Protein AF-A0A932XR93-F1 (afdb_monomer_lite)

pLDDT: mean 81.47, std 12.15, range [37.72, 96.25]

Structure (mmCIF, N/CA/C/O backbone):
data_AF-A0A932XR93-F1
#
_entry.id   AF-A0A932XR93-F1
#
loop_
_atom_site.group_PDB
_atom_site.id
_atom_site.type_symbol
_atom_site.label_atom_id
_atom_site.label_alt_id
_atom_site.label_comp_id
_atom_site.label_asym_id
_atom_site.label_entity_id
_atom_site.label_seq_id
_atom_site.pdbx_PDB_ins_code
_atom_site.Cartn_x
_atom_site.Cartn_y
_atom_site.Cartn_z
_atom_site.occupancy
_atom_site.B_iso_or_equiv
_atom_site.auth_seq_id
_atom_site.auth_comp_id
_atom_site.auth_asym_id
_atom_site.auth_atom_id
_atom_site.pdbx_PDB_model_num
ATOM 1 N N . MET A 1 1 ? 31.363 -12.262 -26.956 1.00 37.72 1 MET A N 1
ATOM 2 C CA . MET A 1 1 ? 31.449 -10.804 -26.713 1.00 37.72 1 MET A CA 1
ATOM 3 C C . MET A 1 1 ? 30.507 -10.462 -25.568 1.00 37.72 1 MET A C 1
ATOM 5 O O . MET A 1 1 ? 29.320 -10.709 -25.713 1.00 37.72 1 MET A O 1
ATOM 9 N N . ARG A 1 2 ? 31.004 -9.974 -24.423 1.00 44.25 2 ARG A N 1
ATOM 10 C CA . ARG A 1 2 ? 30.132 -9.453 -23.354 1.00 44.25 2 ARG A CA 1
ATOM 11 C C . ARG A 1 2 ? 29.698 -8.043 -23.770 1.00 44.25 2 ARG A C 1
ATOM 13 O O . ARG A 1 2 ? 30.556 -7.167 -23.858 1.00 44.25 2 ARG A O 1
ATOM 20 N N . ARG A 1 3 ? 28.415 -7.839 -24.100 1.00 51.78 3 ARG A N 1
ATOM 21 C CA . ARG A 1 3 ? 27.861 -6.484 -24.265 1.00 51.78 3 ARG A CA 1
ATOM 22 C C . ARG A 1 3 ? 28.012 -5.776 -22.918 1.00 51.78 3 ARG A C 1
ATOM 24 O O . ARG A 1 3 ? 27.680 -6.362 -21.891 1.00 51.78 3 ARG A O 1
ATOM 31 N N . ARG A 1 4 ? 28.579 -4.566 -22.911 1.00 51.91 4 ARG A N 1
ATOM 32 C CA . ARG A 1 4 ? 28.524 -3.710 -21.720 1.00 51.91 4 ARG A CA 1
ATOM 33 C C . ARG A 1 4 ? 27.042 -3.447 -21.430 1.00 51.91 4 ARG A C 1
ATOM 35 O O . ARG A 1 4 ? 26.330 -3.175 -22.399 1.00 51.91 4 ARG A O 1
ATOM 42 N N . PRO A 1 5 ? 26.583 -3.569 -20.175 1.00 54.41 5 PRO A N 1
ATOM 43 C CA . PRO A 1 5 ? 25.228 -3.166 -19.838 1.00 54.41 5 PRO A CA 1
ATOM 44 C C . PRO A 1 5 ? 25.060 -1.699 -20.233 1.00 54.41 5 PRO A C 1
ATOM 46 O O . PRO A 1 5 ? 25.950 -0.876 -20.001 1.00 54.41 5 PRO A O 1
ATOM 49 N N . ASP A 1 6 ? 23.959 -1.406 -20.916 1.00 68.38 6 ASP A N 1
ATOM 50 C CA . ASP A 1 6 ? 23.572 -0.031 -21.186 1.00 68.38 6 ASP A CA 1
ATOM 51 C C . ASP A 1 6 ? 23.309 0.644 -19.832 1.00 68.38 6 ASP A C 1
ATOM 53 O O . ASP A 1 6 ? 22.585 0.098 -18.998 1.00 68.38 6 ASP A O 1
ATOM 57 N N . VAL A 1 7 ? 23.907 1.814 -19.598 1.00 65.75 7 VAL A N 1
ATOM 58 C CA . VAL A 1 7 ? 23.740 2.607 -18.365 1.00 65.75 7 VAL A CA 1
ATOM 59 C C . VAL A 1 7 ? 22.258 2.862 -18.075 1.00 65.75 7 VAL A C 1
ATOM 61 O O . VAL A 1 7 ? 21.850 2.997 -16.920 1.00 65.75 7 VAL A O 1
ATOM 64 N N . LEU A 1 8 ? 21.437 2.918 -19.124 1.00 69.38 8 LEU A N 1
ATOM 65 C CA . LEU A 1 8 ? 20.001 3.074 -18.996 1.00 69.38 8 LEU A CA 1
ATOM 66 C C . LEU A 1 8 ? 19.318 1.808 -18.436 1.00 69.38 8 LEU A C 1
ATOM 68 O O . LEU A 1 8 ? 18.429 1.934 -17.598 1.00 69.38 8 LEU A O 1
ATOM 72 N N . SER A 1 9 ? 19.778 0.607 -18.806 1.00 76.19 9 SER A N 1
ATOM 73 C CA . SER A 1 9 ? 19.289 -0.672 -18.255 1.00 76.19 9 SER A CA 1
ATOM 74 C C . SER A 1 9 ? 19.575 -0.786 -16.758 1.00 76.19 9 SER A C 1
ATOM 76 O O . SER A 1 9 ? 18.680 -1.085 -15.973 1.00 76.19 9 SER A O 1
ATOM 78 N N . GLU A 1 10 ? 20.797 -0.446 -16.339 1.00 80.56 10 GLU A N 1
ATOM 79 C CA . GLU A 1 10 ? 21.216 -0.493 -14.930 1.00 80.56 10 GLU A CA 1
ATOM 80 C C . GLU A 1 10 ? 20.390 0.460 -14.045 1.00 80.56 10 GLU A C 1
ATOM 82 O O . GLU A 1 10 ? 20.008 0.125 -12.919 1.00 80.56 10 GLU A O 1
ATOM 87 N N . LYS A 1 11 ? 20.052 1.648 -14.565 1.00 82.12 11 LYS A N 1
ATOM 88 C CA . LYS A 1 11 ? 19.187 2.610 -13.866 1.00 82.12 11 LYS A CA 1
ATOM 89 C C . LYS A 1 11 ? 17.769 2.079 -13.677 1.00 82.12 11 LYS A C 1
ATOM 91 O O . LYS A 1 11 ? 17.207 2.270 -12.599 1.00 82.12 11 LYS A O 1
ATOM 96 N N . VAL A 1 12 ? 17.195 1.415 -14.682 1.00 82.88 12 VAL A N 1
ATOM 97 C CA . VAL A 1 12 ? 15.847 0.844 -14.544 1.00 82.88 12 VAL A CA 1
ATOM 98 C C . VAL A 1 12 ? 15.842 -0.358 -13.611 1.00 82.88 12 VAL A C 1
ATOM 100 O O . VAL A 1 12 ? 14.956 -0.460 -12.767 1.00 82.88 12 VAL A O 1
ATOM 103 N N . GLU A 1 13 ? 16.845 -1.229 -13.680 1.00 85.31 13 GLU A N 1
ATOM 104 C CA . GLU A 1 13 ? 16.983 -2.329 -12.722 1.00 85.31 13 GLU A CA 1
ATOM 105 C C . GLU A 1 13 ? 17.088 -1.815 -11.282 1.00 85.31 13 GLU A C 1
ATOM 107 O O . GLU A 1 13 ? 16.423 -2.337 -10.388 1.00 85.31 13 GLU A O 1
ATOM 112 N N . THR A 1 14 ? 17.855 -0.744 -11.063 1.00 89.44 14 THR A N 1
ATOM 113 C CA . THR A 1 14 ? 17.972 -0.090 -9.752 1.00 89.44 14 THR A CA 1
ATOM 114 C C . THR A 1 14 ? 16.633 0.486 -9.288 1.00 89.44 14 THR A C 1
ATOM 116 O O . THR A 1 14 ? 16.251 0.298 -8.133 1.00 89.44 14 THR A O 1
ATOM 119 N N . PHE A 1 15 ? 15.895 1.146 -10.182 1.00 89.25 15 PHE A N 1
ATOM 120 C CA . PHE A 1 15 ? 14.553 1.665 -9.911 1.00 89.25 15 PHE A CA 1
ATOM 121 C C . PHE A 1 15 ? 13.571 0.546 -9.525 1.00 89.25 15 PHE A C 1
ATOM 123 O O . PHE A 1 15 ? 12.922 0.618 -8.481 1.00 89.25 15 PHE A O 1
ATOM 130 N N . LEU A 1 16 ? 13.514 -0.538 -10.303 1.00 91.12 16 LEU A N 1
ATOM 131 C CA . LEU A 1 16 ? 12.669 -1.695 -10.001 1.00 91.12 16 LEU A CA 1
ATOM 132 C C . LEU A 1 16 ? 13.075 -2.366 -8.683 1.00 91.12 16 LEU A C 1
ATOM 134 O O . LEU A 1 16 ? 12.216 -2.738 -7.885 1.00 91.12 16 LEU A O 1
ATOM 138 N N . ALA A 1 17 ? 14.375 -2.509 -8.421 1.00 92.81 17 ALA A N 1
ATOM 139 C CA . ALA A 1 17 ? 14.881 -3.069 -7.171 1.00 92.81 17 ALA A CA 1
ATOM 140 C C . ALA A 1 17 ? 14.500 -2.209 -5.956 1.00 92.81 17 ALA A C 1
ATOM 142 O O . ALA A 1 17 ? 14.126 -2.754 -4.914 1.00 92.81 17 ALA A O 1
ATOM 143 N N . PHE A 1 18 ? 14.552 -0.881 -6.093 1.00 94.19 18 PHE A N 1
ATOM 144 C CA . PHE A 1 18 ? 14.097 0.052 -5.067 1.00 94.19 18 PHE A CA 1
ATOM 145 C C . PHE A 1 18 ? 12.609 -0.146 -4.752 1.00 94.19 18 PHE A C 1
ATOM 147 O O . PHE A 1 18 ? 12.269 -0.422 -3.602 1.00 94.19 18 PHE A O 1
ATOM 154 N N . HIS A 1 19 ? 11.731 -0.118 -5.757 1.00 95.25 19 HIS A N 1
ATOM 155 C CA . HIS A 1 19 ? 10.291 -0.264 -5.519 1.00 95.25 19 HIS A CA 1
ATOM 156 C C . HIS A 1 19 ? 9.906 -1.647 -4.986 1.00 95.25 19 HIS A C 1
ATOM 158 O O . HIS A 1 19 ? 9.071 -1.748 -4.093 1.00 95.25 19 HIS A O 1
ATOM 164 N N . ARG A 1 20 ? 10.576 -2.721 -5.421 1.00 95.00 20 ARG A N 1
ATOM 165 C CA . ARG A 1 20 ? 10.387 -4.059 -4.827 1.00 95.00 20 ARG A CA 1
ATOM 166 C C . ARG A 1 20 ? 10.722 -4.084 -3.336 1.00 95.00 20 ARG A C 1
ATOM 168 O O . ARG A 1 20 ? 10.049 -4.763 -2.559 1.00 95.00 20 ARG A O 1
ATOM 175 N N . ARG A 1 21 ? 11.761 -3.354 -2.919 1.00 95.44 21 ARG A N 1
ATOM 176 C CA . ARG A 1 21 ? 12.101 -3.204 -1.500 1.00 95.44 21 ARG A CA 1
ATOM 177 C C . ARG A 1 21 ? 11.021 -2.422 -0.756 1.00 95.44 21 ARG A C 1
ATOM 179 O O . ARG A 1 21 ? 10.602 -2.884 0.299 1.00 95.44 21 ARG A O 1
ATOM 186 N N . VAL A 1 22 ? 10.563 -1.305 -1.317 1.00 93.00 22 VAL A N 1
ATOM 187 C CA . VAL A 1 22 ? 9.473 -0.496 -0.750 1.00 93.00 22 VAL A CA 1
ATOM 188 C C . VAL A 1 22 ? 8.217 -1.351 -0.551 1.00 93.00 22 VAL A C 1
ATOM 190 O O . VAL A 1 22 ? 7.729 -1.453 0.570 1.00 93.00 22 VAL A O 1
ATOM 193 N N . ILE A 1 23 ? 7.765 -2.064 -1.588 1.00 94.88 23 ILE A N 1
ATOM 194 C CA . ILE A 1 23 ? 6.632 -3.007 -1.538 1.00 94.88 23 ILE A CA 1
ATOM 195 C C . ILE A 1 23 ? 6.801 -4.022 -0.408 1.00 94.88 23 ILE A C 1
ATOM 197 O O . ILE A 1 23 ? 5.888 -4.238 0.385 1.00 94.88 23 ILE A O 1
ATOM 201 N N . ARG A 1 24 ? 7.971 -4.660 -0.302 1.00 95.44 24 ARG A N 1
ATOM 202 C CA . ARG A 1 24 ? 8.229 -5.650 0.752 1.00 95.44 24 ARG A CA 1
ATOM 203 C C . ARG A 1 24 ? 8.140 -5.033 2.149 1.00 95.44 24 ARG A C 1
ATOM 205 O O . ARG A 1 24 ? 7.609 -5.666 3.061 1.00 95.44 24 ARG A O 1
ATOM 212 N N . ASP A 1 25 ? 8.676 -3.833 2.320 1.00 91.94 25 ASP A N 1
ATOM 213 C CA . ASP A 1 25 ? 8.673 -3.148 3.605 1.00 91.94 25 ASP A CA 1
ATOM 214 C C . ASP A 1 25 ? 7.225 -2.734 3.978 1.00 91.94 25 ASP A C 1
ATOM 216 O O . ASP A 1 25 ? 6.802 -2.986 5.107 1.00 91.94 25 ASP A O 1
ATOM 220 N N . PHE A 1 26 ? 6.408 -2.276 3.016 1.00 91.75 26 PHE A N 1
ATOM 221 C CA . PHE A 1 26 ? 4.965 -2.047 3.208 1.00 91.75 26 PHE A CA 1
ATOM 222 C C . PHE A 1 26 ? 4.179 -3.325 3.513 1.00 91.75 26 PHE A C 1
ATOM 224 O O . PHE A 1 26 ? 3.372 -3.317 4.438 1.00 91.75 26 PHE A O 1
ATOM 231 N N . ARG A 1 27 ? 4.443 -4.444 2.819 1.00 92.06 27 ARG A N 1
ATOM 232 C CA . ARG A 1 27 ? 3.819 -5.751 3.123 1.00 92.06 27 ARG A CA 1
ATOM 233 C C . ARG A 1 27 ? 4.000 -6.124 4.589 1.00 92.06 27 ARG A C 1
ATOM 235 O O . ARG A 1 27 ? 3.066 -6.590 5.234 1.00 92.06 27 ARG A O 1
ATOM 242 N N . ARG A 1 28 ? 5.203 -5.908 5.127 1.00 90.50 28 ARG A N 1
ATOM 243 C CA . ARG A 1 28 ? 5.491 -6.175 6.539 1.00 90.50 28 ARG A CA 1
ATOM 244 C C . ARG A 1 28 ? 4.719 -5.230 7.459 1.00 90.50 28 ARG A C 1
ATOM 246 O O . ARG A 1 28 ? 4.174 -5.688 8.459 1.00 90.50 28 ARG A O 1
ATOM 253 N N . SER A 1 29 ? 4.670 -3.941 7.131 1.00 88.50 29 SER A N 1
ATOM 254 C CA . SER A 1 29 ? 3.911 -2.957 7.908 1.00 88.50 29 SER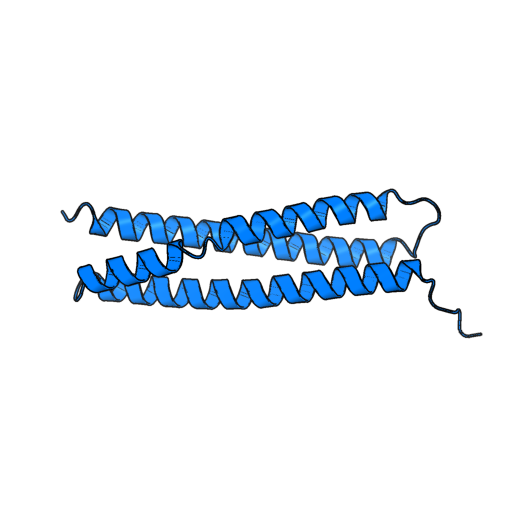 A CA 1
ATOM 255 C C . SER A 1 29 ? 2.414 -3.270 7.929 1.00 88.50 29 SER A C 1
ATOM 257 O O . SER A 1 29 ? 1.830 -3.280 9.007 1.00 88.50 29 SER A O 1
ATOM 259 N N . LEU A 1 30 ? 1.817 -3.624 6.785 1.00 88.75 30 LEU A N 1
ATOM 260 C CA . LEU A 1 30 ? 0.410 -4.029 6.703 1.00 88.75 30 LEU A CA 1
ATOM 261 C C . LEU A 1 30 ? 0.135 -5.331 7.458 1.00 88.75 30 LEU A C 1
ATOM 263 O O . LEU A 1 30 ? -0.881 -5.435 8.134 1.00 88.75 30 LEU A O 1
ATOM 267 N N . ALA A 1 31 ? 1.026 -6.322 7.394 1.00 88.81 31 ALA A N 1
ATOM 268 C CA . ALA A 1 31 ? 0.858 -7.552 8.170 1.00 88.81 31 ALA A CA 1
ATOM 269 C C . ALA A 1 31 ? 0.867 -7.276 9.685 1.00 88.81 31 ALA A C 1
ATOM 271 O O . ALA A 1 31 ? 0.069 -7.844 10.429 1.00 88.81 31 ALA A O 1
ATOM 272 N N . ASN A 1 32 ? 1.739 -6.372 10.142 1.00 83.44 32 ASN A N 1
ATOM 273 C CA . ASN A 1 32 ? 1.762 -5.947 11.540 1.00 83.44 32 ASN A CA 1
ATOM 274 C C . ASN A 1 32 ? 0.486 -5.179 11.914 1.00 83.44 32 ASN A C 1
ATOM 276 O O . ASN A 1 32 ? -0.090 -5.446 12.964 1.00 83.44 32 ASN A O 1
ATOM 280 N N . ALA A 1 33 ? 0.038 -4.252 11.065 1.00 84.75 33 ALA A N 1
ATOM 281 C CA . ALA A 1 33 ? -1.184 -3.486 11.292 1.00 84.75 33 ALA A CA 1
ATOM 282 C C . ALA A 1 33 ? -2.417 -4.400 11.374 1.00 84.75 33 ALA A C 1
ATOM 284 O O . ALA A 1 33 ? -3.164 -4.302 12.342 1.00 84.75 33 ALA A O 1
ATOM 285 N N . ALA A 1 34 ? -2.565 -5.362 10.455 1.00 85.81 34 ALA A N 1
ATOM 286 C CA . ALA A 1 34 ? -3.607 -6.390 10.527 1.00 85.81 34 ALA A CA 1
ATOM 287 C C . ALA A 1 34 ? -3.587 -7.142 11.863 1.00 85.81 34 ALA A C 1
ATOM 289 O O . ALA A 1 34 ? -4.623 -7.296 12.504 1.00 85.81 34 ALA A O 1
ATOM 290 N N . HIS A 1 35 ? -2.405 -7.567 12.315 1.00 86.19 35 HIS A N 1
ATOM 291 C CA . HIS A 1 35 ? -2.278 -8.255 13.594 1.00 86.19 35 HIS A CA 1
ATOM 292 C C . HIS A 1 35 ? -2.737 -7.383 14.772 1.00 86.19 35 HIS A C 1
ATOM 294 O O . HIS A 1 35 ? -3.439 -7.867 15.657 1.00 86.19 35 HIS A O 1
ATOM 300 N N . PHE A 1 36 ? -2.378 -6.097 14.787 1.00 82.19 36 PHE A N 1
ATOM 301 C CA . PHE A 1 36 ? -2.819 -5.187 15.842 1.00 82.19 36 PHE A CA 1
ATOM 302 C C . PHE A 1 36 ? -4.316 -4.880 15.781 1.00 82.19 36 PHE A C 1
ATOM 304 O O . PHE A 1 36 ? -4.936 -4.799 16.835 1.00 82.19 36 PHE A O 1
ATOM 311 N N . ILE A 1 37 ? -4.903 -4.777 14.586 1.00 83.81 37 ILE A N 1
ATOM 312 C CA . ILE A 1 37 ? -6.356 -4.651 14.397 1.00 83.81 37 ILE A CA 1
ATOM 313 C C . ILE A 1 37 ? -7.073 -5.860 15.008 1.00 83.81 37 ILE A C 1
ATOM 315 O O . ILE A 1 37 ? -8.004 -5.692 15.786 1.00 83.81 37 ILE A O 1
ATOM 319 N N . GLU A 1 38 ? -6.602 -7.080 14.737 1.00 86.50 38 GLU A N 1
ATOM 320 C CA . GLU A 1 38 ? -7.182 -8.296 15.327 1.00 86.50 38 GLU A CA 1
ATOM 321 C C . GLU A 1 38 ? -7.033 -8.358 16.854 1.00 86.50 38 GLU A C 1
ATOM 323 O O . GLU A 1 38 ? -7.891 -8.907 17.548 1.00 86.50 38 GLU A O 1
ATOM 328 N N . LEU A 1 39 ? -5.915 -7.864 17.394 1.00 83.69 39 LEU A N 1
ATOM 329 C CA . LEU A 1 39 ? -5.723 -7.774 18.841 1.00 83.69 39 LEU A CA 1
ATOM 330 C C . LEU A 1 39 ? -6.651 -6.729 19.459 1.00 83.69 39 LEU A C 1
ATOM 332 O O . LEU A 1 39 ? -7.212 -6.992 20.520 1.00 83.69 39 LEU A O 1
ATOM 336 N N . ALA A 1 40 ? -6.814 -5.584 18.796 1.00 81.50 40 ALA A N 1
ATOM 337 C CA . ALA A 1 40 ? -7.717 -4.522 19.207 1.00 81.50 40 ALA A CA 1
ATOM 338 C C . ALA A 1 40 ? -9.161 -5.032 19.259 1.00 81.50 40 ALA A C 1
ATOM 340 O O . ALA A 1 40 ? -9.776 -4.961 20.316 1.00 81.50 40 ALA A O 1
ATOM 341 N N . ASP A 1 41 ? -9.647 -5.656 18.184 1.00 83.31 41 ASP A N 1
ATOM 342 C CA . ASP A 1 41 ? -10.982 -6.264 18.104 1.00 83.31 41 ASP A CA 1
ATOM 343 C C . ASP A 1 41 ? -11.260 -7.223 19.281 1.00 83.31 41 ASP A C 1
ATOM 345 O O . ASP A 1 41 ? -12.249 -7.092 19.999 1.00 83.31 41 ASP A O 1
ATOM 349 N N . LYS A 1 42 ? -10.311 -8.115 19.594 1.00 83.62 42 LYS A N 1
ATOM 350 C CA . LYS A 1 42 ? -10.421 -9.039 20.742 1.00 83.62 42 LYS A CA 1
ATOM 351 C C . LYS A 1 42 ? -10.367 -8.346 22.106 1.00 83.62 42 LYS A C 1
ATOM 353 O O . LYS A 1 42 ? -10.884 -8.885 23.086 1.00 83.62 42 LYS A O 1
ATOM 358 N N . ALA A 1 43 ? -9.668 -7.218 22.205 1.00 80.50 43 ALA A N 1
ATOM 359 C CA . ALA A 1 43 ? -9.480 -6.483 23.451 1.00 80.50 43 ALA A CA 1
ATOM 360 C C . ALA A 1 43 ? -10.640 -5.525 23.756 1.00 80.50 43 ALA A C 1
ATOM 362 O O . ALA A 1 43 ? -10.826 -5.186 24.927 1.00 80.50 43 ALA A O 1
ATOM 363 N N . MET A 1 44 ? -11.449 -5.148 22.758 1.00 77.25 44 MET A N 1
ATOM 364 C CA . MET A 1 44 ? -12.565 -4.204 22.906 1.00 77.25 44 MET A CA 1
ATOM 365 C C . MET A 1 44 ? -13.535 -4.566 24.037 1.00 77.25 44 MET A C 1
ATOM 367 O O . MET A 1 44 ? -13.997 -3.682 24.751 1.00 77.25 44 MET A O 1
ATOM 371 N N . GLU A 1 45 ? -13.806 -5.855 24.257 1.00 75.38 45 GLU A N 1
ATOM 372 C CA . GLU A 1 45 ? -14.720 -6.310 25.316 1.00 75.38 45 GLU A CA 1
ATOM 373 C C . GLU A 1 45 ? -14.140 -6.187 26.735 1.00 75.38 45 GLU A C 1
ATOM 375 O O . GLU A 1 45 ? -14.879 -6.242 27.719 1.00 75.38 45 GLU A O 1
ATOM 380 N N . ARG A 1 46 ? -12.811 -6.083 26.865 1.00 76.75 46 ARG A N 1
ATOM 381 C CA . ARG A 1 46 ? -12.101 -6.190 28.150 1.00 76.75 46 ARG A CA 1
ATOM 382 C C . ARG A 1 46 ? -11.415 -4.896 28.562 1.00 76.75 46 ARG A C 1
ATOM 384 O O . ARG A 1 46 ? -11.419 -4.566 29.743 1.00 76.75 46 ARG A O 1
ATOM 391 N N . GLU A 1 47 ? -10.816 -4.188 27.608 1.00 79.06 47 GLU A N 1
ATOM 392 C CA . GLU A 1 47 ? -10.002 -2.990 27.839 1.00 79.06 47 GLU A CA 1
ATOM 393 C C . GLU A 1 47 ? -10.239 -1.940 26.729 1.00 79.06 47 GLU A C 1
ATOM 395 O O . GLU A 1 47 ? -9.350 -1.685 25.907 1.00 79.06 47 GLU A O 1
ATOM 400 N N . PRO A 1 48 ? -11.434 -1.321 26.670 1.00 72.31 48 PRO A N 1
ATOM 401 C CA . PRO A 1 48 ? -11.816 -0.423 25.576 1.00 72.31 48 PRO A CA 1
ATOM 402 C C . PRO A 1 48 ? -10.918 0.821 25.472 1.00 72.31 48 PRO A C 1
ATOM 404 O O . PRO A 1 48 ? -10.477 1.162 24.378 1.00 72.31 48 PRO A O 1
ATOM 407 N N . ASP A 1 49 ? -10.546 1.446 26.594 1.00 71.12 49 ASP A N 1
ATOM 408 C CA . ASP A 1 49 ? -9.715 2.664 26.592 1.00 71.12 49 ASP A CA 1
ATOM 409 C C . ASP A 1 49 ? -8.291 2.413 26.058 1.00 71.12 49 ASP A C 1
ATOM 411 O O . ASP A 1 49 ? -7.765 3.189 25.254 1.00 71.12 49 ASP A O 1
ATOM 415 N N . ASN A 1 50 ? -7.673 1.290 26.452 1.00 73.94 50 ASN A N 1
ATOM 416 C CA . ASN A 1 50 ? -6.366 0.871 25.927 1.00 73.94 50 ASN A CA 1
ATOM 417 C C . ASN A 1 50 ? -6.452 0.550 24.429 1.00 73.94 50 ASN A C 1
ATOM 419 O O . ASN A 1 50 ? -5.524 0.839 23.672 1.00 73.94 50 ASN A O 1
ATOM 423 N N . THR A 1 51 ? -7.584 -0.005 23.997 1.00 75.06 51 THR A N 1
ATOM 424 C CA . THR A 1 51 ? -7.846 -0.340 22.597 1.00 75.06 51 THR A CA 1
ATOM 425 C C . THR A 1 51 ? -7.968 0.914 21.728 1.00 75.06 51 THR A C 1
ATOM 427 O O . THR A 1 51 ? -7.343 0.981 20.671 1.00 75.06 51 THR A O 1
ATOM 430 N N . VAL A 1 52 ? -8.665 1.957 22.197 1.00 71.94 52 VAL A N 1
ATOM 431 C CA . VAL A 1 52 ? -8.729 3.264 21.513 1.00 71.94 52 VAL A CA 1
ATOM 432 C C . VAL A 1 52 ? -7.334 3.877 21.362 1.00 71.94 52 VAL A C 1
ATOM 434 O O . VAL A 1 52 ? -6.995 4.393 20.295 1.00 71.94 52 VAL A O 1
ATOM 437 N N . HIS A 1 53 ? -6.498 3.812 22.403 1.00 75.31 53 HIS A N 1
ATOM 438 C CA . HIS A 1 53 ? -5.134 4.338 22.326 1.00 75.31 53 HIS A CA 1
ATOM 439 C C . HIS A 1 53 ? -4.288 3.596 21.281 1.00 75.31 53 HIS A C 1
ATOM 441 O O . HIS A 1 53 ? -3.636 4.241 20.459 1.00 75.31 53 HIS A O 1
ATOM 447 N N . LEU A 1 54 ? -4.354 2.260 21.260 1.00 74.25 54 LEU A N 1
ATOM 448 C CA . LEU A 1 54 ? -3.667 1.431 20.265 1.00 74.25 54 LEU A CA 1
ATOM 449 C C . LEU A 1 54 ? -4.135 1.743 18.837 1.00 74.25 54 LEU A C 1
ATOM 451 O O . LEU A 1 54 ? -3.307 1.911 17.945 1.00 74.25 54 LEU A O 1
ATOM 455 N N . ILE A 1 55 ? -5.445 1.877 18.614 1.00 74.50 55 ILE A N 1
ATOM 456 C CA . ILE A 1 55 ? -5.991 2.198 17.290 1.00 74.50 55 ILE A CA 1
ATOM 457 C C . ILE A 1 55 ? -5.540 3.590 16.820 1.00 74.50 55 ILE A C 1
ATOM 459 O O . ILE A 1 55 ? -5.152 3.762 15.662 1.00 74.50 55 ILE A O 1
ATOM 463 N N . ASN A 1 56 ? -5.523 4.584 17.710 1.00 70.50 56 ASN A N 1
ATOM 464 C CA . ASN A 1 56 ? -5.044 5.923 17.368 1.00 70.50 56 ASN A CA 1
ATOM 465 C C . ASN A 1 56 ? -3.546 5.937 17.025 1.00 70.50 56 ASN A C 1
ATOM 467 O O . ASN A 1 56 ? -3.157 6.599 16.065 1.00 70.50 56 ASN A O 1
ATOM 471 N N . GLN A 1 57 ? -2.721 5.147 17.721 1.00 71.25 57 GLN A N 1
ATOM 472 C CA . GLN A 1 57 ? -1.307 4.973 17.365 1.00 71.25 57 GLN A CA 1
ATOM 473 C C . GLN A 1 57 ? -1.122 4.347 15.974 1.00 71.25 57 GLN A C 1
ATOM 475 O O . GLN A 1 57 ? -0.203 4.722 15.249 1.00 71.25 57 GLN A O 1
ATOM 480 N N . ILE A 1 58 ? -1.999 3.421 15.573 1.00 70.06 58 ILE A N 1
ATOM 481 C CA . ILE A 1 58 ? -1.974 2.836 14.224 1.00 70.06 58 ILE A CA 1
ATOM 482 C C . ILE A 1 58 ? -2.344 3.893 13.171 1.00 70.06 58 ILE A C 1
ATOM 484 O O . ILE A 1 58 ? -1.706 3.951 12.123 1.00 70.06 58 ILE A O 1
ATOM 488 N N . ARG A 1 59 ? -3.323 4.768 13.451 1.00 67.94 59 ARG A N 1
ATOM 489 C CA . ARG A 1 59 ? -3.756 5.839 12.530 1.00 67.94 59 ARG A CA 1
ATOM 490 C C . ARG A 1 59 ? -2.727 6.944 12.315 1.00 67.94 59 ARG A C 1
ATOM 492 O O . ARG A 1 59 ? -2.693 7.511 11.225 1.00 67.94 59 ARG A O 1
ATOM 499 N N . GLU A 1 60 ? -1.916 7.273 13.320 1.00 62.88 60 GLU A N 1
ATOM 500 C CA . GLU A 1 60 ? -0.868 8.302 13.190 1.00 62.88 60 GLU A CA 1
ATOM 501 C C . GLU A 1 60 ? 0.163 7.956 12.104 1.00 62.88 60 GLU A C 1
ATOM 503 O O . GLU A 1 60 ? 0.795 8.844 11.531 1.00 62.88 60 GLU A O 1
ATOM 508 N N . ILE A 1 61 ? 0.283 6.673 11.761 1.00 63.66 61 ILE A N 1
ATOM 509 C CA . ILE A 1 61 ? 1.087 6.180 10.650 1.00 63.66 61 ILE A CA 1
ATOM 510 C C . ILE A 1 61 ? 0.117 5.855 9.508 1.00 63.66 61 ILE A C 1
ATOM 512 O O . ILE A 1 61 ? -0.283 4.705 9.347 1.00 63.66 61 ILE A O 1
ATOM 516 N N . SER A 1 62 ? -0.302 6.852 8.717 1.00 74.31 62 SER A N 1
ATOM 517 C CA . SER A 1 62 ? -1.204 6.619 7.573 1.00 74.31 62 SER A CA 1
ATOM 518 C C . SER A 1 62 ? -0.495 5.817 6.471 1.00 74.31 62 SER A C 1
ATOM 520 O O . SER A 1 62 ? 0.020 6.365 5.494 1.00 74.31 62 SER A O 1
ATOM 522 N N . LEU A 1 63 ? -0.429 4.493 6.645 1.00 81.25 63 LEU A N 1
ATOM 523 C CA . LEU A 1 63 ? 0.211 3.562 5.715 1.00 81.25 63 LEU A CA 1
ATOM 524 C C . LEU A 1 63 ? -0.423 3.634 4.324 1.00 81.25 63 LEU A C 1
ATOM 526 O O . LEU A 1 63 ? 0.303 3.507 3.343 1.00 81.25 63 LEU A O 1
ATOM 530 N N . LEU A 1 64 ? -1.736 3.878 4.248 1.00 85.12 64 LEU A N 1
ATOM 531 C CA . LEU A 1 64 ? -2.459 4.045 2.990 1.00 85.12 64 LEU A CA 1
ATOM 532 C C . LEU A 1 64 ? -1.959 5.274 2.222 1.00 85.12 64 LEU A C 1
ATOM 534 O O . LEU A 1 64 ? -1.494 5.125 1.099 1.00 85.12 64 LEU A O 1
ATOM 538 N N . THR A 1 65 ? -1.938 6.454 2.853 1.00 87.81 65 THR A N 1
ATOM 539 C CA . THR A 1 65 ? -1.454 7.686 2.202 1.00 87.81 65 THR A CA 1
ATOM 540 C C . THR A 1 65 ? -0.009 7.538 1.729 1.00 87.81 65 THR A C 1
ATOM 542 O O . THR A 1 65 ? 0.321 7.867 0.595 1.00 87.81 65 THR A O 1
ATOM 545 N N . HIS A 1 66 ? 0.863 6.968 2.566 1.00 89.75 66 HIS A N 1
ATOM 546 C CA . HIS A 1 66 ? 2.254 6.743 2.175 1.00 89.75 66 HIS A CA 1
ATOM 547 C C . HIS A 1 66 ? 2.403 5.750 1.015 1.00 89.75 66 HIS A C 1
ATOM 549 O O . HIS A 1 66 ? 3.324 5.878 0.208 1.00 89.75 66 HIS A O 1
ATOM 555 N N . LEU A 1 67 ? 1.527 4.751 0.930 1.00 90.44 67 LEU A N 1
ATOM 556 C CA . LEU A 1 67 ? 1.527 3.785 -0.158 1.00 90.44 67 LEU A CA 1
ATOM 557 C C . LEU A 1 67 ? 1.008 4.403 -1.466 1.00 90.44 67 LEU A C 1
ATOM 559 O O . LEU A 1 67 ? 1.596 4.151 -2.517 1.00 90.44 67 LEU A O 1
ATOM 563 N N . GLU A 1 68 ? -0.037 5.233 -1.399 1.00 92.12 68 GLU A N 1
ATOM 564 C CA . GLU A 1 68 ? -0.570 6.001 -2.533 1.00 92.12 68 GLU A CA 1
ATOM 565 C C . GLU A 1 68 ? 0.493 6.930 -3.126 1.00 92.12 68 GLU A C 1
ATOM 567 O O . GLU A 1 68 ? 0.716 6.911 -4.339 1.00 92.12 68 GLU A O 1
ATOM 572 N N . ASP A 1 69 ? 1.206 7.674 -2.274 1.00 93.69 69 ASP A N 1
ATOM 573 C CA . ASP A 1 69 ? 2.299 8.558 -2.689 1.00 93.69 69 ASP A CA 1
ATOM 574 C C . ASP A 1 69 ? 3.391 7.769 -3.432 1.00 93.69 69 ASP A C 1
ATOM 576 O O . ASP A 1 69 ? 3.805 8.133 -4.536 1.00 93.69 69 ASP A O 1
ATOM 580 N N . GLN A 1 70 ? 3.820 6.632 -2.873 1.00 93.81 70 GLN A N 1
ATOM 581 C CA . GLN A 1 70 ? 4.845 5.780 -3.486 1.00 93.81 70 GLN A CA 1
ATOM 582 C C . GLN A 1 70 ? 4.383 5.138 -4.800 1.00 93.81 70 GLN A C 1
ATOM 584 O O . GLN A 1 70 ? 5.177 5.007 -5.738 1.00 93.81 70 GLN A O 1
ATOM 589 N N . PHE A 1 71 ? 3.111 4.749 -4.898 1.00 95.31 71 PHE A N 1
ATOM 590 C CA . PHE A 1 71 ? 2.542 4.227 -6.137 1.00 95.31 71 PHE A CA 1
ATOM 591 C C . PHE A 1 71 ? 2.444 5.311 -7.217 1.00 95.31 71 PHE A C 1
ATOM 593 O O . PHE A 1 71 ? 2.750 5.060 -8.388 1.00 95.31 71 PHE A O 1
ATOM 600 N N . HIS A 1 72 ? 2.081 6.534 -6.830 1.00 95.62 72 HIS A N 1
ATOM 601 C CA . HIS A 1 72 ? 2.036 7.674 -7.734 1.00 95.62 72 HIS A CA 1
ATOM 602 C C . HIS A 1 72 ? 3.425 8.014 -8.293 1.00 95.62 72 HIS A C 1
ATOM 604 O O . HIS A 1 72 ? 3.586 8.127 -9.513 1.00 95.62 72 HIS A O 1
ATOM 610 N N . GLU A 1 73 ? 4.440 8.110 -7.429 1.00 93.69 73 GLU A N 1
ATOM 611 C CA . GLU A 1 73 ? 5.840 8.335 -7.819 1.00 93.69 73 GLU A CA 1
ATOM 612 C C . GLU A 1 73 ? 6.340 7.251 -8.783 1.00 93.69 73 GLU A C 1
ATOM 614 O O . GLU A 1 73 ? 6.911 7.558 -9.838 1.00 93.69 73 GLU A O 1
ATOM 619 N N . PHE A 1 74 ? 6.056 5.981 -8.469 1.00 93.81 74 PHE A N 1
ATOM 620 C CA . PHE A 1 74 ? 6.354 4.858 -9.353 1.00 93.81 74 PHE A CA 1
ATOM 621 C C . PHE A 1 74 ? 5.722 5.054 -10.737 1.00 93.81 74 PH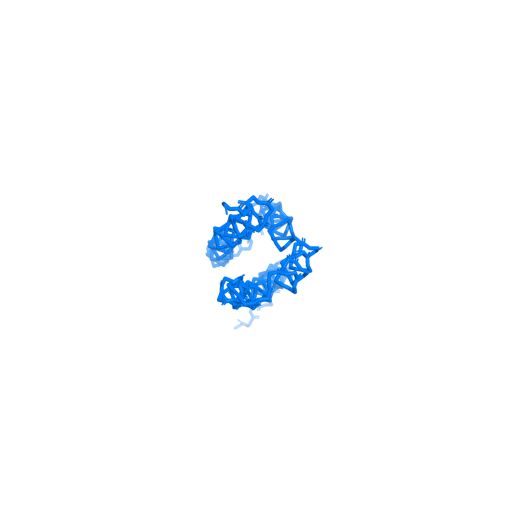E A C 1
ATOM 623 O O . PHE A 1 74 ? 6.414 4.937 -11.749 1.00 93.81 74 PHE A O 1
ATOM 630 N N . GLY A 1 75 ? 4.430 5.393 -10.799 1.00 91.44 75 GLY A N 1
ATOM 631 C CA . GLY A 1 75 ? 3.695 5.598 -12.048 1.00 91.44 75 GLY A CA 1
ATOM 632 C C . GLY A 1 75 ? 4.258 6.734 -12.908 1.00 91.44 75 GLY A C 1
ATOM 633 O O . GLY A 1 75 ? 4.395 6.583 -14.127 1.00 91.44 75 GLY A O 1
ATOM 634 N N . GLN A 1 76 ? 4.645 7.853 -12.289 1.00 92.06 76 GLN A N 1
ATOM 635 C CA . GLN A 1 76 ? 5.276 8.977 -12.987 1.00 92.06 76 GLN A CA 1
ATOM 636 C C . GLN A 1 76 ? 6.613 8.569 -13.619 1.00 92.06 76 GLN A C 1
ATOM 638 O O . GLN A 1 76 ? 6.840 8.798 -14.813 1.00 92.06 76 GLN A O 1
ATOM 643 N N . MET A 1 77 ? 7.484 7.919 -12.842 1.00 88.38 77 MET A N 1
ATOM 644 C CA . MET A 1 77 ? 8.786 7.454 -13.324 1.00 88.38 77 MET A CA 1
ATOM 645 C C . MET A 1 77 ? 8.638 6.359 -14.383 1.00 88.38 77 MET A C 1
ATOM 647 O O . MET A 1 77 ? 9.336 6.376 -15.398 1.00 88.38 77 MET A O 1
ATOM 651 N N . ALA A 1 78 ? 7.683 5.449 -14.196 1.00 87.06 78 ALA A N 1
ATOM 652 C CA . ALA A 1 78 ? 7.369 4.400 -15.147 1.00 87.06 78 ALA A CA 1
ATOM 653 C C . ALA A 1 78 ? 6.935 4.967 -16.507 1.00 87.06 78 ALA A C 1
ATOM 655 O O . ALA A 1 78 ? 7.449 4.563 -17.553 1.00 87.06 78 ALA A O 1
ATOM 656 N N . SER A 1 79 ? 6.039 5.955 -16.497 1.00 86.94 79 SER A N 1
ATOM 657 C CA . SER A 1 79 ? 5.602 6.650 -17.709 1.00 86.94 79 SER A CA 1
ATOM 658 C C . SER A 1 79 ? 6.758 7.385 -18.395 1.00 86.94 79 SER A C 1
ATOM 660 O O . SER A 1 79 ? 6.912 7.307 -19.617 1.00 86.94 79 SER A O 1
ATOM 662 N N . MET A 1 80 ? 7.625 8.050 -17.625 1.00 87.06 80 MET A N 1
ATOM 663 C CA . MET A 1 80 ? 8.808 8.727 -18.165 1.00 87.06 80 MET A CA 1
ATOM 664 C C . MET A 1 80 ? 9.752 7.749 -18.881 1.00 87.06 80 MET A C 1
ATOM 666 O O . MET A 1 80 ? 10.215 8.038 -19.985 1.00 87.06 80 MET A O 1
ATOM 670 N N . LEU A 1 81 ? 10.016 6.584 -18.281 1.00 80.38 81 LEU A N 1
ATOM 671 C CA . LEU A 1 81 ? 10.876 5.548 -18.859 1.00 80.38 81 LEU A CA 1
ATOM 672 C C . LEU A 1 81 ? 10.267 4.927 -20.123 1.00 80.38 81 LEU A C 1
ATOM 674 O O . LEU A 1 81 ? 10.973 4.746 -21.116 1.00 80.38 81 LEU A O 1
ATOM 678 N N . ALA A 1 82 ? 8.958 4.659 -20.124 1.00 78.81 82 ALA A N 1
ATOM 679 C CA . ALA A 1 82 ? 8.253 4.088 -21.273 1.00 78.81 82 ALA A CA 1
ATOM 680 C C . ALA A 1 82 ? 8.291 5.001 -22.515 1.00 78.81 82 ALA A C 1
ATOM 682 O O . ALA A 1 82 ? 8.312 4.517 -23.649 1.00 78.81 82 ALA A O 1
ATOM 683 N N . ASN A 1 83 ? 8.336 6.318 -22.302 1.00 80.81 83 ASN A N 1
ATOM 684 C CA . ASN A 1 83 ? 8.333 7.327 -23.361 1.00 80.81 83 ASN A CA 1
ATOM 685 C C . ASN A 1 83 ? 9.742 7.794 -23.783 1.00 80.81 83 ASN A C 1
ATOM 687 O O . ASN A 1 83 ? 9.864 8.667 -24.645 1.00 80.81 83 ASN A O 1
ATOM 691 N N . MET A 1 84 ? 10.816 7.231 -23.215 1.00 78.00 84 MET A N 1
ATOM 692 C CA . MET A 1 84 ? 12.184 7.665 -23.510 1.00 78.00 84 MET A CA 1
ATOM 693 C C . MET A 1 84 ? 12.665 7.178 -24.901 1.00 78.00 84 MET A C 1
ATOM 695 O O . MET A 1 84 ? 12.510 5.996 -25.241 1.00 78.00 84 MET A O 1
ATOM 699 N N . PRO A 1 85 ? 13.262 8.057 -25.733 1.00 65.38 85 PRO A N 1
ATOM 700 C CA . PRO A 1 85 ? 13.827 7.669 -27.027 1.00 65.38 85 PRO A CA 1
ATOM 701 C C . PRO A 1 85 ? 15.148 6.892 -26.862 1.00 65.38 85 PRO A C 1
ATOM 703 O O . PRO A 1 85 ? 16.025 7.325 -26.122 1.00 65.38 85 PRO A O 1
ATOM 706 N N . GLY A 1 86 ? 15.310 5.773 -27.588 1.00 64.50 86 GLY A N 1
ATOM 707 C CA . GLY A 1 86 ? 16.527 4.932 -27.561 1.00 64.50 86 GLY A CA 1
ATOM 708 C C . GLY A 1 86 ? 16.395 3.638 -26.746 1.00 64.50 86 GLY A C 1
ATOM 709 O O . GLY A 1 86 ? 17.205 3.379 -25.871 1.00 64.50 86 GLY A O 1
ATOM 710 N N . GLY A 1 87 ? 15.355 2.848 -27.035 1.00 56.41 87 GLY A N 1
ATOM 711 C CA . GLY A 1 87 ? 14.852 1.740 -26.217 1.00 56.41 87 GLY A CA 1
ATOM 712 C C . GLY A 1 87 ? 15.894 0.845 -25.541 1.00 56.41 87 GLY A C 1
ATOM 713 O O . GLY A 1 87 ? 16.667 0.151 -26.196 1.00 56.41 87 GLY A O 1
ATOM 714 N N . ILE A 1 88 ? 15.788 0.795 -24.216 1.00 58.47 88 ILE A N 1
ATOM 715 C CA . ILE A 1 88 ? 16.144 -0.376 -23.418 1.00 58.47 88 ILE A CA 1
ATOM 716 C C . ILE A 1 88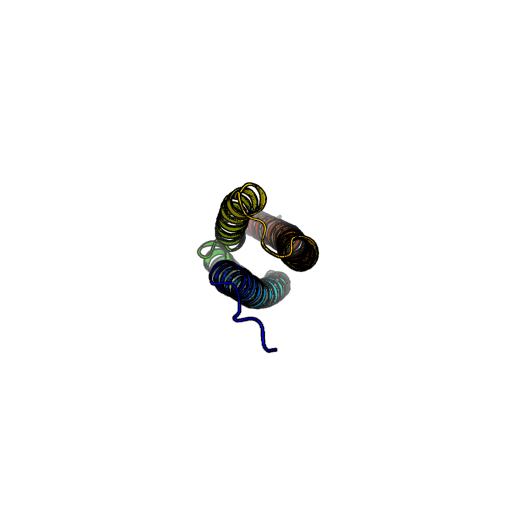 ? 15.366 -1.584 -23.958 1.00 58.47 88 ILE A C 1
ATOM 718 O O . ILE A 1 88 ? 14.314 -1.376 -24.564 1.00 58.47 88 ILE A O 1
ATOM 722 N N . ASP A 1 89 ? 15.845 -2.812 -23.748 1.00 64.19 89 ASP A N 1
ATOM 723 C CA . ASP A 1 89 ? 15.096 -4.021 -24.108 1.00 64.19 89 ASP A CA 1
ATOM 724 C C . ASP A 1 89 ? 13.717 -3.979 -23.426 1.00 64.19 89 ASP A C 1
ATOM 726 O O . ASP A 1 89 ? 13.585 -4.110 -22.206 1.00 64.19 89 ASP A O 1
ATOM 730 N N . ARG A 1 90 ? 12.705 -3.585 -24.208 1.00 64.06 90 ARG A N 1
ATOM 731 C CA . ARG A 1 90 ? 11.468 -3.004 -23.670 1.00 64.06 90 ARG A CA 1
ATOM 732 C C . ARG A 1 90 ? 10.610 -4.056 -22.997 1.00 64.06 90 ARG A C 1
ATOM 734 O O . ARG A 1 90 ? 9.803 -3.695 -22.150 1.00 64.06 90 ARG A O 1
ATOM 741 N N . ASP A 1 91 ? 10.778 -5.319 -23.361 1.00 71.44 91 ASP A N 1
ATOM 742 C CA . ASP A 1 91 ? 9.870 -6.378 -22.949 1.00 71.44 91 ASP A CA 1
ATOM 743 C C . ASP A 1 91 ? 10.147 -6.837 -21.513 1.00 71.44 91 ASP A C 1
ATOM 745 O O . ASP A 1 91 ? 9.226 -6.793 -20.698 1.00 71.44 91 ASP A O 1
ATOM 749 N N . GLU A 1 92 ? 11.401 -7.146 -21.157 1.00 68.50 92 GLU A N 1
ATOM 750 C CA . GLU A 1 92 ? 11.768 -7.539 -19.782 1.00 68.50 92 GLU A CA 1
ATOM 751 C C . GLU A 1 92 ? 11.539 -6.400 -18.777 1.00 68.50 92 GLU A C 1
ATOM 753 O O . GLU A 1 92 ? 11.061 -6.612 -17.659 1.00 68.50 92 GLU A O 1
ATOM 758 N N . LEU A 1 93 ? 11.824 -5.158 -19.176 1.00 71.81 93 LEU A N 1
ATOM 759 C CA . LEU A 1 93 ? 11.548 -4.004 -18.329 1.00 71.81 93 LEU A CA 1
ATOM 760 C C . LEU A 1 93 ? 10.061 -3.740 -18.161 1.00 71.81 93 LEU A C 1
ATOM 762 O O . LEU A 1 93 ? 9.614 -3.463 -17.050 1.00 71.81 93 LEU A O 1
ATOM 766 N N . ARG A 1 94 ? 9.289 -3.825 -19.247 1.00 77.00 94 ARG A N 1
ATOM 767 C CA . ARG A 1 94 ? 7.841 -3.648 -19.181 1.00 77.00 94 ARG A CA 1
ATOM 768 C C . ARG A 1 94 ? 7.217 -4.713 -18.290 1.00 77.00 94 ARG A C 1
ATOM 770 O O . ARG A 1 94 ? 6.369 -4.369 -17.478 1.00 77.00 94 ARG A O 1
ATOM 777 N N . GLU A 1 95 ? 7.658 -5.962 -18.393 1.00 84.25 95 GLU A N 1
ATOM 778 C CA . GLU A 1 95 ? 7.223 -7.047 -17.510 1.00 84.25 95 GLU A CA 1
ATOM 779 C C . GLU A 1 95 ? 7.578 -6.749 -16.045 1.00 84.25 95 GLU A C 1
ATOM 781 O O . GLU A 1 95 ? 6.710 -6.780 -15.173 1.00 84.25 95 GLU A O 1
ATOM 786 N N . GLY A 1 96 ? 8.819 -6.332 -15.774 1.00 86.12 96 GLY A N 1
ATOM 787 C CA . GLY A 1 96 ? 9.243 -5.925 -14.435 1.00 86.12 96 GLY A CA 1
ATOM 788 C C . GLY A 1 96 ? 8.412 -4.777 -13.848 1.00 86.12 96 GLY A C 1
ATOM 789 O O . GLY A 1 96 ? 8.110 -4.793 -12.655 1.00 86.12 96 GLY A O 1
ATOM 790 N N . MET A 1 97 ? 8.025 -3.804 -14.673 1.00 88.31 97 MET A N 1
ATOM 791 C CA . MET A 1 97 ? 7.189 -2.670 -14.273 1.00 88.31 97 MET A CA 1
ATOM 792 C C . MET A 1 97 ? 5.730 -3.075 -14.050 1.00 88.31 97 MET A C 1
ATOM 794 O O . MET A 1 97 ? 5.124 -2.603 -13.094 1.00 88.31 97 MET A O 1
ATOM 798 N N . VAL A 1 98 ? 5.178 -3.962 -14.884 1.00 90.81 98 VAL A N 1
ATOM 799 C CA . VAL A 1 98 ? 3.831 -4.522 -14.688 1.00 90.81 98 VAL A CA 1
ATOM 800 C C . VAL A 1 98 ? 3.759 -5.257 -13.354 1.00 90.81 98 VAL A C 1
ATOM 802 O O .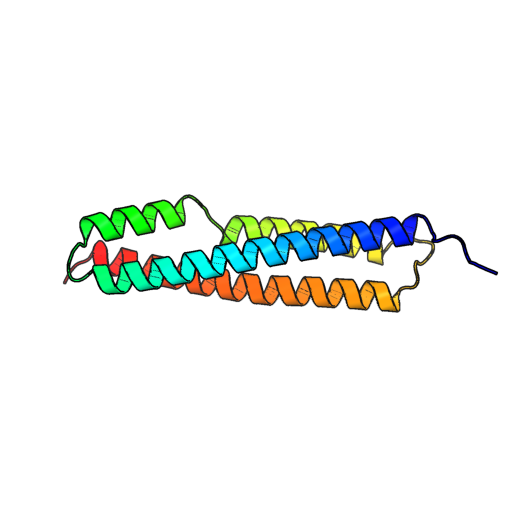 VAL A 1 98 ? 2.891 -4.950 -12.550 1.00 90.81 98 VAL A O 1
ATOM 805 N N . HIS A 1 99 ? 4.731 -6.116 -13.043 1.00 92.19 99 HIS A N 1
ATOM 806 C CA . HIS A 1 99 ? 4.738 -6.828 -11.763 1.00 92.19 99 HIS A CA 1
ATOM 807 C C . HIS A 1 99 ? 4.796 -5.902 -10.546 1.00 92.19 99 HIS A C 1
ATOM 809 O O . HIS A 1 99 ? 4.095 -6.128 -9.566 1.00 92.19 99 HIS A O 1
ATOM 815 N N . VAL A 1 100 ? 5.617 -4.849 -10.599 1.00 94.19 100 VAL A N 1
ATOM 816 C CA . VAL A 1 100 ? 5.683 -3.862 -9.511 1.00 94.19 100 VAL A CA 1
ATOM 817 C C . VAL A 1 100 ? 4.363 -3.097 -9.386 1.00 94.19 100 VAL A C 1
ATOM 819 O O . VAL A 1 100 ? 3.906 -2.869 -8.270 1.00 94.19 100 VAL A O 1
ATOM 822 N N . LYS A 1 101 ? 3.731 -2.737 -10.510 1.00 94.44 101 LYS A N 1
ATOM 823 C CA . LYS A 1 101 ? 2.416 -2.084 -10.530 1.00 94.44 101 LYS A CA 1
ATOM 824 C C . LYS A 1 101 ? 1.348 -2.960 -9.873 1.00 94.44 101 LYS A C 1
ATOM 826 O O . LYS A 1 101 ? 0.667 -2.491 -8.969 1.00 94.44 101 LYS A O 1
ATOM 831 N N . ASP A 1 102 ? 1.250 -4.217 -10.296 1.00 96.25 102 ASP A N 1
ATOM 832 C CA . ASP A 1 102 ? 0.267 -5.172 -9.781 1.00 96.25 102 ASP A CA 1
ATOM 833 C C . ASP A 1 102 ? 0.473 -5.408 -8.272 1.00 96.25 102 ASP A C 1
ATOM 835 O O . ASP A 1 102 ? -0.484 -5.437 -7.498 1.00 96.25 102 ASP A O 1
ATOM 839 N N . ASP A 1 103 ? 1.730 -5.500 -7.823 1.00 96.06 103 ASP A N 1
ATOM 840 C CA . ASP A 1 103 ? 2.072 -5.629 -6.403 1.00 96.06 103 ASP A CA 1
ATOM 841 C C . ASP A 1 103 ? 1.628 -4.408 -5.571 1.00 96.06 103 ASP A C 1
ATOM 843 O O . ASP A 1 103 ? 1.172 -4.584 -4.437 1.00 96.06 103 ASP A O 1
ATOM 847 N N . TYR A 1 104 ? 1.753 -3.188 -6.108 1.00 96.19 104 TYR A N 1
ATOM 848 C CA . TYR A 1 104 ? 1.238 -1.973 -5.466 1.00 96.19 104 TYR A CA 1
ATOM 849 C C . TYR A 1 104 ? -0.292 -1.959 -5.405 1.00 96.19 104 TYR A C 1
ATOM 851 O O . TYR A 1 104 ? -0.840 -1.616 -4.363 1.00 96.19 104 TYR A O 1
ATOM 859 N N . GLU A 1 105 ? -0.983 -2.350 -6.477 1.00 96.00 105 GLU A N 1
ATOM 860 C CA . GLU A 1 105 ? -2.453 -2.388 -6.514 1.00 96.00 105 GLU A CA 1
ATOM 861 C C . GLU A 1 105 ? -3.017 -3.376 -5.484 1.00 96.00 105 GLU A C 1
ATOM 863 O O . GLU A 1 105 ? -3.956 -3.051 -4.759 1.00 96.00 105 GLU A O 1
ATOM 868 N N . VAL A 1 106 ? -2.391 -4.550 -5.340 1.00 95.81 106 VAL A N 1
ATOM 869 C CA . VAL A 1 106 ? -2.742 -5.512 -4.283 1.00 95.81 106 VAL A CA 1
ATOM 870 C C . VAL A 1 106 ? -2.512 -4.918 -2.893 1.00 95.81 106 VAL A C 1
ATOM 872 O O . VAL A 1 106 ? -3.340 -5.098 -2.001 1.00 95.81 106 VAL A O 1
ATOM 875 N N . LEU A 1 107 ? -1.391 -4.222 -2.691 1.00 93.94 107 LEU A N 1
ATOM 876 C CA . LEU A 1 107 ? -1.086 -3.578 -1.416 1.00 93.94 107 LEU A CA 1
ATOM 877 C C . LEU A 1 107 ? -2.071 -2.456 -1.072 1.00 93.94 107 LEU A C 1
ATOM 879 O O . LEU A 1 107 ? -2.436 -2.329 0.094 1.00 93.94 107 LEU A O 1
ATOM 883 N N . LEU A 1 108 ? -2.497 -1.663 -2.058 1.00 93.56 108 LEU A N 1
ATOM 884 C CA . LEU A 1 108 ? -3.453 -0.574 -1.861 1.00 93.56 108 LEU A CA 1
ATOM 885 C C . LEU A 1 108 ? -4.798 -1.125 -1.402 1.00 93.56 108 LEU A C 1
ATOM 887 O O . LEU A 1 108 ? -5.280 -0.714 -0.353 1.00 93.56 108 LEU A O 1
ATOM 891 N N . ALA A 1 109 ? -5.317 -2.148 -2.083 1.00 92.75 109 ALA A N 1
ATOM 892 C CA . ALA A 1 109 ? -6.561 -2.801 -1.680 1.00 92.75 109 ALA A CA 1
ATOM 893 C C . ALA A 1 109 ? -6.490 -3.381 -0.250 1.00 92.75 109 ALA A C 1
ATOM 895 O O . ALA A 1 109 ? -7.454 -3.316 0.507 1.00 92.75 109 ALA A O 1
ATOM 896 N N . GLN A 1 110 ? -5.338 -3.935 0.152 1.00 91.88 110 GLN A N 1
ATOM 897 C CA . GLN A 1 110 ? -5.130 -4.417 1.525 1.00 91.88 110 GLN A CA 1
ATOM 898 C C . GLN A 1 110 ? -5.076 -3.278 2.549 1.00 91.88 110 GLN A C 1
ATOM 900 O O . GLN A 1 110 ? -5.580 -3.426 3.660 1.00 91.88 110 GLN A O 1
ATOM 905 N N . ALA A 1 111 ? -4.433 -2.164 2.203 1.00 89.81 111 ALA A N 1
ATOM 906 C CA . ALA A 1 111 ? -4.343 -0.994 3.066 1.00 89.81 111 ALA A CA 1
ATOM 907 C C . ALA A 1 111 ? -5.710 -0.309 3.240 1.00 89.81 111 ALA A C 1
ATOM 909 O O . ALA A 1 111 ? -6.031 0.110 4.350 1.00 89.81 111 ALA A O 1
ATOM 910 N N . GLU A 1 112 ? -6.518 -0.246 2.178 1.00 91.44 112 GLU A N 1
ATOM 911 C CA . GLU A 1 112 ? -7.902 0.245 2.200 1.00 91.44 112 GLU A CA 1
ATOM 912 C C . GLU A 1 112 ? -8.784 -0.611 3.122 1.00 91.44 112 GLU A C 1
ATOM 914 O O . GLU A 1 112 ? -9.376 -0.073 4.053 1.00 91.44 112 GLU A O 1
ATOM 919 N N . ASP A 1 113 ? -8.781 -1.941 2.962 1.00 90.88 113 ASP A N 1
ATOM 920 C CA . ASP A 1 113 ? -9.530 -2.868 3.835 1.00 90.88 113 ASP A CA 1
ATOM 921 C C . ASP A 1 113 ? -9.131 -2.723 5.318 1.00 90.88 113 ASP A C 1
ATOM 923 O O . ASP A 1 113 ? -9.973 -2.747 6.216 1.00 90.88 113 ASP A O 1
ATOM 927 N N . GLN A 1 114 ? -7.841 -2.519 5.605 1.00 86.94 114 GLN A N 1
ATOM 928 C CA . GLN A 1 114 ? -7.387 -2.262 6.975 1.00 86.94 114 GLN A CA 1
ATOM 929 C C . GLN A 1 114 ? -7.851 -0.905 7.510 1.00 86.94 114 GLN A C 1
ATOM 931 O O . GLN A 1 114 ? -8.210 -0.807 8.685 1.00 86.94 114 GLN A O 1
ATOM 936 N N . ALA A 1 115 ? -7.842 0.134 6.675 1.00 86.50 115 ALA A N 1
ATOM 937 C CA . ALA A 1 115 ? -8.324 1.457 7.051 1.00 86.50 115 ALA A CA 1
ATOM 938 C C . ALA A 1 115 ? -9.831 1.441 7.351 1.00 86.50 115 ALA A C 1
ATOM 940 O O . ALA A 1 115 ? -10.258 2.041 8.339 1.00 86.50 115 ALA A O 1
ATOM 941 N N . GLU A 1 116 ? -10.616 0.709 6.556 1.00 88.56 116 GLU A N 1
ATOM 942 C CA . GLU A 1 116 ? -12.048 0.496 6.786 1.00 88.56 116 GLU A CA 1
ATOM 943 C C . GLU A 1 116 ? -12.295 -0.218 8.120 1.00 88.56 116 GLU A C 1
ATOM 945 O O . GLU A 1 116 ? -13.020 0.303 8.966 1.00 88.56 116 GLU A O 1
ATOM 950 N N . LYS A 1 117 ? -11.604 -1.335 8.383 1.00 87.94 117 LYS A N 1
ATOM 951 C CA . LYS A 1 117 ? -11.715 -2.064 9.661 1.00 87.94 117 LYS A CA 1
ATOM 952 C C . LYS A 1 117 ? -11.352 -1.206 10.870 1.00 87.94 117 LYS A C 1
ATOM 954 O O . LYS A 1 117 ? -12.027 -1.255 11.894 1.00 87.94 117 LYS A O 1
ATOM 959 N N . LEU A 1 118 ? -10.295 -0.398 10.772 1.00 84.56 118 LEU A N 1
ATOM 960 C CA . LEU A 1 118 ? -9.922 0.536 11.839 1.00 84.56 118 LEU A CA 1
ATOM 961 C C . LEU A 1 118 ? -11.017 1.579 12.088 1.00 84.56 118 LEU A C 1
ATOM 963 O O . LEU A 1 118 ? -11.299 1.902 13.242 1.00 84.56 118 LEU A O 1
ATOM 967 N N . ALA A 1 119 ? -11.628 2.106 11.024 1.00 84.31 119 ALA A N 1
ATOM 968 C CA . ALA A 1 119 ? -12.728 3.057 11.137 1.00 84.31 119 ALA A CA 1
ATOM 969 C C . ALA A 1 119 ? -13.968 2.422 11.790 1.00 84.31 119 ALA A C 1
ATOM 971 O O . ALA A 1 119 ? -14.596 3.055 12.639 1.00 84.31 119 ALA A O 1
ATOM 972 N N . GLU A 1 120 ? -14.289 1.169 11.455 1.00 86.31 120 GLU A N 1
ATOM 973 C CA . GLU A 1 120 ? -15.379 0.411 12.079 1.00 86.31 120 GLU A CA 1
ATOM 974 C C . GLU A 1 120 ? -15.145 0.191 13.579 1.00 86.31 120 GLU A C 1
ATOM 976 O O . GLU A 1 120 ? -16.026 0.501 14.385 1.00 86.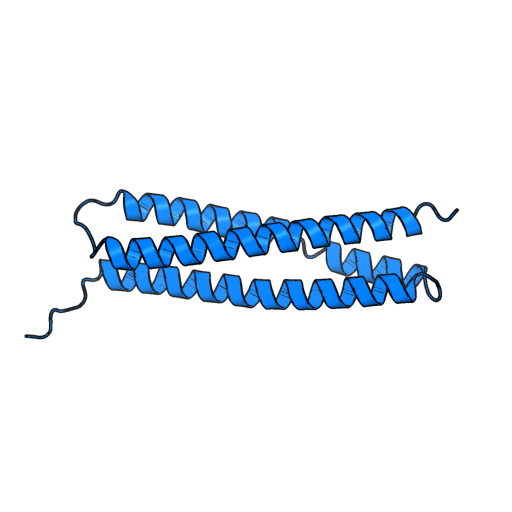31 120 GLU A O 1
ATOM 981 N N . LEU A 1 121 ? -13.950 -0.269 13.970 1.00 82.75 121 LEU A N 1
ATOM 982 C CA . LEU A 1 121 ? -13.597 -0.479 15.379 1.00 82.75 121 LEU A CA 1
ATOM 983 C C . LEU A 1 121 ? -13.686 0.822 16.189 1.00 82.75 121 LEU A C 1
ATOM 985 O O . LEU A 1 121 ? -14.211 0.822 17.302 1.00 82.75 121 LEU A O 1
ATOM 989 N N . LEU A 1 122 ? -13.222 1.945 15.630 1.00 80.44 122 LEU A N 1
ATOM 990 C CA . LEU A 1 122 ? -13.356 3.252 16.279 1.00 80.44 122 LEU A CA 1
ATOM 991 C C . LEU A 1 122 ? -14.813 3.663 16.453 1.00 80.44 122 LEU A C 1
ATOM 993 O O . LEU A 1 122 ? -15.189 4.105 17.534 1.00 80.44 122 LEU A O 1
ATOM 997 N N . ASN A 1 123 ? -15.636 3.496 15.419 1.00 82.69 123 ASN A N 1
ATOM 998 C CA . ASN A 1 123 ? -17.045 3.863 15.487 1.00 82.69 123 ASN A CA 1
ATOM 999 C C . ASN A 1 123 ? -17.778 3.073 16.586 1.00 82.69 123 ASN A C 1
ATOM 1001 O O . ASN A 1 123 ? -18.517 3.654 17.380 1.00 82.69 123 ASN A O 1
ATOM 1005 N N . LEU A 1 124 ? -17.509 1.767 16.691 1.00 79.50 124 LEU A N 1
ATOM 1006 C CA . LEU A 1 124 ? -18.057 0.910 17.748 1.00 79.50 124 LEU A CA 1
ATOM 1007 C C . LEU A 1 124 ? -17.618 1.343 19.158 1.00 79.50 124 LEU A C 1
ATOM 1009 O O . LEU A 1 124 ? -18.396 1.230 20.103 1.00 79.50 124 LEU A O 1
ATOM 1013 N N . LEU A 1 125 ? -16.389 1.846 19.306 1.00 72.44 125 LEU A N 1
ATOM 1014 C CA . LEU A 1 125 ? -15.851 2.325 20.585 1.00 72.44 125 LEU A CA 1
ATOM 1015 C C . LEU A 1 125 ? -16.361 3.720 20.971 1.00 72.44 125 LEU A C 1
ATOM 1017 O O . LEU A 1 125 ? -16.558 3.991 22.152 1.00 72.44 125 LEU A O 1
ATOM 1021 N N . GLU A 1 126 ? -16.578 4.605 19.997 1.00 71.31 126 GLU A N 1
ATOM 1022 C CA . GLU A 1 126 ? -17.103 5.958 20.222 1.00 71.31 126 GLU A CA 1
ATOM 1023 C C . GLU A 1 126 ? -18.623 5.965 20.454 1.00 71.31 126 GLU A C 1
ATOM 1025 O O . GLU A 1 126 ? -19.144 6.877 21.098 1.00 71.31 126 GLU A O 1
ATOM 1030 N N . HIS A 1 127 ? -19.333 4.953 19.943 1.00 69.25 127 HIS A N 1
ATOM 1031 C CA . HIS A 1 127 ? -20.787 4.807 20.051 1.00 69.25 127 HIS A CA 1
ATOM 1032 C C . HIS A 1 127 ? -21.159 3.459 20.698 1.00 69.25 127 HIS A C 1
ATOM 1034 O O . HIS A 1 127 ? -21.820 2.635 20.059 1.00 69.25 127 HIS A O 1
ATOM 1040 N N . PRO A 1 128 ? -20.753 3.209 21.960 1.00 60.69 128 PRO A N 1
ATOM 1041 C CA . PRO A 1 128 ? -21.116 1.981 22.653 1.00 60.69 128 PRO A CA 1
ATOM 1042 C C . PRO A 1 128 ? -22.638 1.954 22.860 1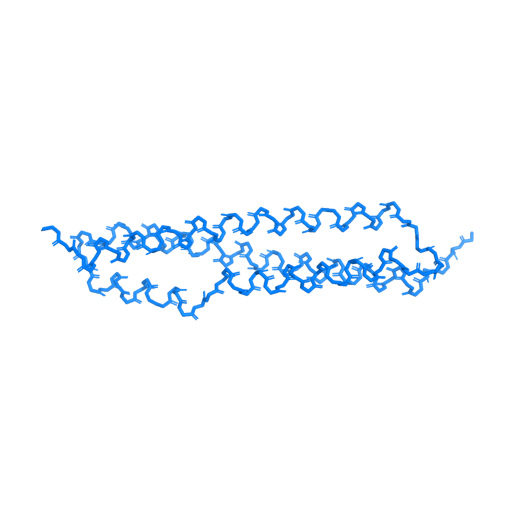.00 60.69 128 PRO A C 1
ATOM 1044 O O . PRO A 1 128 ? -23.210 2.905 23.397 1.00 60.69 128 PRO A O 1
ATOM 1047 N N . HIS A 1 129 ? -23.286 0.893 22.372 1.00 54.06 129 HIS A N 1
ATOM 1048 C CA . HIS A 1 129 ? -24.732 0.670 22.495 1.00 54.06 129 HIS A CA 1
ATOM 1049 C C . HIS A 1 129 ? -25.230 0.667 23.946 1.00 54.06 129 HIS A C 1
ATOM 1051 O O . HIS A 1 129 ? -24.528 0.107 24.819 1.00 54.06 129 HIS A O 1
#

Foldseek 3Di:
DDDDPDPLNVVLVVVLVVLVVVLVVLVVLLVVLVVLLVVLVVCCVPPVPVSVVSLVVNVVPLSLVVLVVSLVVLVVVVVVLQPDPPDDVCPVSVVSSVVSNVSSVVSNVSSVVSVVSSVVSVVCSVDPD

Sequence (129 aa):
MRRRPDVLSEKVETFLAFHRRVIRDFRRSLANAAHFIELADKAMEREPDNTVHLINQIREISLLTHLEDQFHEFGQMASMLANMPGGIDRDELREGMVHVKDDYEVLLAQAEDQAEKLAELLNLLEHPH

Radius of gyration: 20.12 Å; chains: 1; bounding box: 56×20×56 Å

Secondary structure (DSSP, 8-state):
--PPPPHHHHHHHHHHHHHHHHHHHHHHHHHHHHHHHHHHHHHTTT-HHHHHHHHHHHHTS-HHHHHHHHHHHHHHHHHHHHT-SS---HHHHHHHHHHHHHHHHHHHHHHHHHHHHHHHHHHHHHS--